Protein AF-A0ABD0QXT0-F1 (afdb_monomer)

Solvent-accessible surface area (backbone atoms only — not comparable to full-atom values): 5619 Å² total; per-residue (Å²): 111,73,70,57,59,52,50,54,52,52,48,53,52,48,48,60,50,19,59,68,35,53,40,68,69,56,68,77,43,70,62,91,53,92,37,63,29,30,27,74,39,72,47,79,56,102,88,50,73,46,48,56,70,42,70,33,35,47,68,40,37,83,48,68,64,45,22,33,33,26,45,92,89,65,53,72,48,76,44,58,3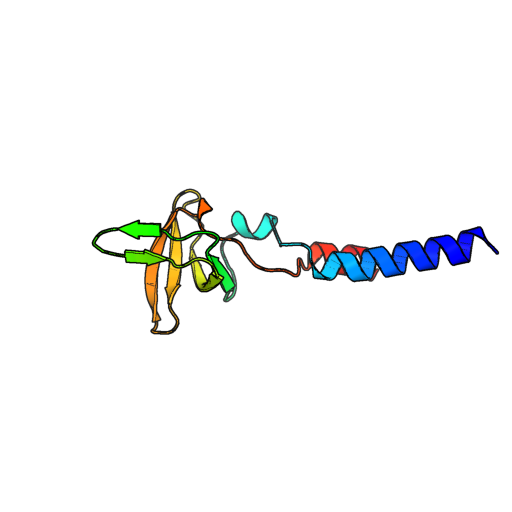5,85,42,49,44,51,63,53,55,15,70,70,49,40,55,69,59,74,107

Organism: Cirrhinus mrigala (NCBI:txid683832)

Sequence (99 aa):
ERPLQRNEQLLADLRKRSTSITPLKLRRTPPSKTTTVESLCDWKTPKASLNRGELFNLKSNTDIDNWEVQYNDGTIKKFPGVCFMIPPPDPDAINRVDL

pLDDT: mean 94.37, std 5.58, range [59.03, 98.0]

Radius of gyration: 17.58 Å; Cα contacts (8 Å, |Δi|>4): 164; chains: 1; bounding box: 47×24×46 Å

Secondary structure (DSSP, 8-state):
-HHHHHHHHHHHHHHHHHTT---GGGGGS--SS-EEEEE-S-EE-SS-EE-TT-EEEEEE-SSSSEEEEE-TTS-EEEEEGGGEEPPSP-HHHHHHHH-

InterPro domains:
  IPR041615 Desmoplakin, SH3 domain [PF17902] (23-87)
  IPR043197 Plakin [PTHR23169] (6-97)

Mean predicted aligned error: 3.94 Å

Nearest PDB structures (foldseek):
  3r6n-assembly2_B  TM=9.004E-01  e=6.131E-08  Homo sapiens
  3pe0-assembly2_B  TM=8.881E-01  e=1.003E-07  Homo sapiens
  3pe0-assembly1_A  TM=8.922E-01  e=5.277E-07  Homo sapiens
  1b07-assembly1_A  TM=8.185E-01  e=2.895E-03  Mus musculus
  4bdy-assembly1_A  TM=5.998E-01  e=3.018E+00  Human spumaretrovirus

Structure (mmCIF, N/CA/C/O backbone):
data_AF-A0ABD0QXT0-F1
#
_entry.id   AF-A0ABD0QXT0-F1
#
loop_
_atom_site.group_PDB
_atom_site.id
_atom_site.type_symbol
_atom_site.label_atom_id
_atom_site.label_alt_id
_atom_site.label_comp_id
_atom_site.label_asym_id
_atom_site.label_entity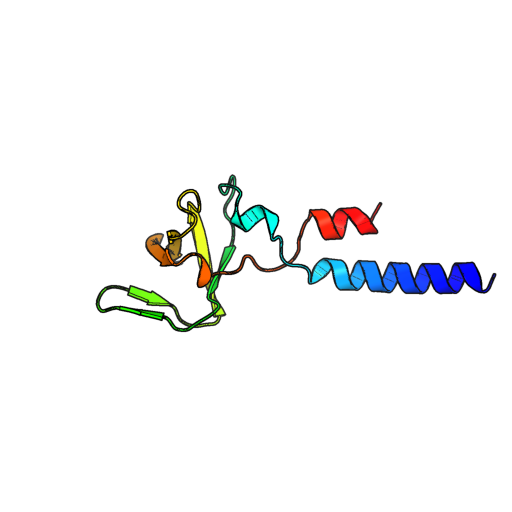_id
_atom_site.label_seq_id
_atom_site.pdbx_PDB_ins_code
_atom_site.Cartn_x
_atom_site.Cartn_y
_atom_site.Cartn_z
_atom_site.occupancy
_atom_site.B_iso_or_equiv
_atom_site.auth_seq_id
_atom_site.auth_comp_id
_atom_site.auth_asym_id
_atom_site.auth_atom_id
_atom_site.pdbx_PDB_model_num
ATOM 1 N N . GLU A 1 1 ? 28.145 -4.981 -30.718 1.00 63.25 1 GLU A N 1
ATOM 2 C CA . GLU A 1 1 ? 26.719 -4.630 -30.927 1.00 63.25 1 GLU A CA 1
ATOM 3 C C . GLU A 1 1 ? 25.737 -5.547 -30.191 1.00 63.25 1 GLU A C 1
ATOM 5 O O . GLU A 1 1 ? 24.962 -5.034 -29.398 1.00 63.25 1 GLU A O 1
ATOM 10 N N . ARG A 1 2 ? 25.808 -6.884 -30.329 1.00 82.12 2 ARG A N 1
ATOM 11 C CA . ARG A 1 2 ? 24.920 -7.839 -29.612 1.00 82.12 2 ARG A CA 1
ATOM 12 C C . ARG A 1 2 ? 24.736 -7.606 -28.090 1.00 82.12 2 ARG A C 1
ATOM 14 O O . ARG A 1 2 ? 23.608 -7.739 -27.620 1.00 82.12 2 ARG A O 1
ATOM 21 N N . PRO A 1 3 ? 25.774 -7.244 -27.306 1.00 91.06 3 PRO A N 1
ATOM 22 C CA . PRO A 1 3 ? 25.602 -6.979 -25.873 1.00 91.06 3 PRO A CA 1
ATOM 23 C C . PRO A 1 3 ? 24.749 -5.741 -25.558 1.00 91.06 3 PRO A C 1
ATOM 25 O O . PRO A 1 3 ? 23.997 -5.764 -24.591 1.00 91.06 3 PRO A O 1
ATOM 28 N N . LEU A 1 4 ? 24.829 -4.688 -26.381 1.00 93.88 4 LEU A N 1
ATOM 29 C CA . LEU A 1 4 ? 24.057 -3.457 -26.179 1.00 93.88 4 LEU A CA 1
ATOM 30 C C . LEU A 1 4 ? 22.565 -3.718 -26.388 1.00 93.88 4 LEU A C 1
ATOM 32 O O . LEU A 1 4 ? 21.771 -3.437 -25.502 1.00 93.88 4 LEU A O 1
ATOM 36 N N . GLN A 1 5 ? 22.200 -4.361 -27.502 1.00 94.81 5 GLN A N 1
ATOM 37 C CA . GLN A 1 5 ? 20.805 -4.704 -27.796 1.00 94.81 5 GLN A CA 1
ATOM 38 C C . GLN A 1 5 ? 20.180 -5.589 -26.706 1.00 94.81 5 GLN A C 1
ATOM 40 O O . GLN A 1 5 ? 19.031 -5.390 -26.319 1.00 94.81 5 GLN A O 1
ATOM 45 N N . ARG A 1 6 ? 20.948 -6.547 -26.167 1.00 95.69 6 ARG A N 1
ATOM 46 C CA . ARG A 1 6 ? 20.504 -7.368 -25.034 1.00 95.69 6 ARG A CA 1
ATOM 47 C C . ARG A 1 6 ? 20.249 -6.523 -23.784 1.00 95.69 6 ARG A C 1
ATOM 49 O O . ARG A 1 6 ? 19.258 -6.755 -23.100 1.00 95.69 6 ARG A O 1
ATOM 56 N N . ASN A 1 7 ? 21.135 -5.584 -23.468 1.00 95.69 7 ASN A N 1
ATOM 57 C CA . ASN A 1 7 ? 20.983 -4.738 -22.286 1.00 95.69 7 ASN A CA 1
ATOM 58 C C . ASN A 1 7 ? 19.799 -3.771 -22.421 1.00 95.69 7 ASN A C 1
ATOM 60 O O . ASN A 1 7 ? 19.072 -3.598 -21.449 1.00 95.69 7 ASN A O 1
ATOM 64 N N . GLU A 1 8 ? 19.547 -3.229 -23.615 1.00 95.69 8 GLU A N 1
ATOM 65 C CA . GLU A 1 8 ? 18.345 -2.430 -23.900 1.00 95.69 8 GLU A CA 1
ATOM 66 C C . GLU A 1 8 ? 17.059 -3.233 -23.665 1.00 95.69 8 GLU A C 1
ATOM 68 O O . GLU A 1 8 ? 16.136 -2.760 -23.004 1.00 95.69 8 GLU A O 1
ATOM 73 N N . GLN A 1 9 ? 17.019 -4.489 -24.128 1.00 96.31 9 GLN A N 1
ATOM 74 C CA . GLN A 1 9 ? 15.891 -5.392 -23.879 1.00 96.31 9 GLN A CA 1
ATOM 75 C C . GLN A 1 9 ? 15.683 -5.629 -22.373 1.00 96.31 9 GLN A C 1
ATOM 77 O O . GLN A 1 9 ? 14.565 -5.519 -21.874 1.00 96.31 9 GLN A O 1
ATOM 82 N N . LEU A 1 10 ? 16.762 -5.917 -21.636 1.00 96.31 10 LEU A N 1
ATOM 83 C CA . LEU A 1 10 ? 16.699 -6.132 -20.188 1.00 96.31 10 LEU A CA 1
ATOM 84 C C . LEU A 1 10 ? 16.233 -4.875 -19.444 1.00 96.31 10 LEU A C 1
ATOM 86 O O . LEU A 1 10 ? 15.455 -4.979 -18.497 1.00 96.31 10 LEU A O 1
ATOM 90 N N . LEU A 1 11 ? 16.674 -3.690 -19.871 1.00 96.06 11 LEU A N 1
ATOM 91 C CA . LEU A 1 11 ? 16.239 -2.426 -19.284 1.00 96.06 11 LEU A CA 1
ATOM 92 C C . LEU A 1 11 ? 14.756 -2.159 -19.566 1.00 96.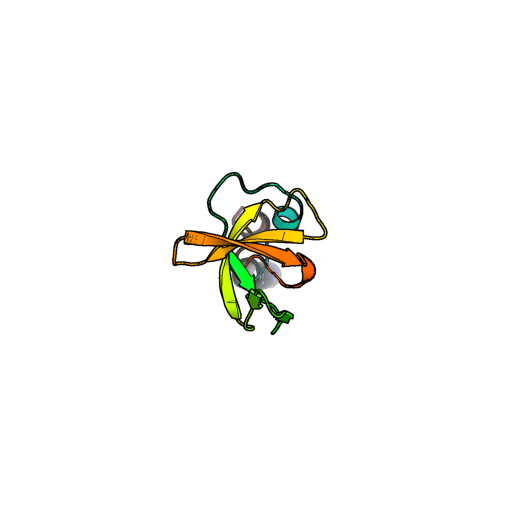06 11 LEU A C 1
ATOM 94 O O . LEU A 1 11 ? 14.028 -1.768 -18.655 1.00 96.06 11 LEU A O 1
ATOM 98 N N . ALA A 1 12 ? 14.283 -2.425 -20.785 1.00 96.12 12 ALA A N 1
ATOM 99 C CA . ALA A 1 12 ? 12.864 -2.328 -21.124 1.00 96.12 12 ALA A CA 1
ATOM 100 C C . ALA A 1 12 ? 12.003 -3.273 -20.263 1.00 96.12 12 ALA A C 1
ATOM 102 O O . ALA A 1 12 ? 10.954 -2.869 -19.754 1.00 96.12 12 ALA A O 1
ATOM 103 N N . ASP A 1 13 ? 12.471 -4.500 -20.023 1.00 96.75 13 ASP A N 1
ATOM 104 C CA . ASP A 1 13 ? 11.795 -5.457 -19.143 1.00 96.75 13 ASP A CA 1
ATOM 105 C C . ASP A 1 13 ? 11.775 -4.988 -17.678 1.00 96.75 13 ASP A C 1
ATOM 107 O O . ASP A 1 13 ? 10.758 -5.134 -16.989 1.00 96.75 13 ASP A O 1
ATOM 111 N N . LEU A 1 14 ? 12.871 -4.392 -17.194 1.00 97.19 14 LEU A N 1
ATOM 112 C CA . LEU A 1 14 ? 12.947 -3.804 -15.852 1.00 97.19 14 LEU A CA 1
ATOM 113 C C . LEU A 1 14 ? 11.997 -2.607 -15.698 1.00 97.19 14 LEU A C 1
ATOM 115 O O . LEU A 1 14 ? 11.278 -2.545 -14.699 1.00 97.19 14 LEU A O 1
ATOM 119 N N . ARG A 1 15 ? 11.922 -1.719 -16.699 1.00 96.56 15 ARG A N 1
ATOM 120 C CA . ARG A 1 15 ? 10.950 -0.608 -16.755 1.00 96.56 15 ARG A CA 1
ATOM 121 C C . ARG A 1 15 ? 9.512 -1.101 -16.730 1.00 96.56 15 ARG A C 1
ATOM 123 O O . ARG A 1 15 ? 8.686 -0.571 -15.998 1.00 96.56 15 ARG A O 1
ATOM 130 N N . LYS A 1 16 ? 9.199 -2.169 -17.465 1.00 96.44 1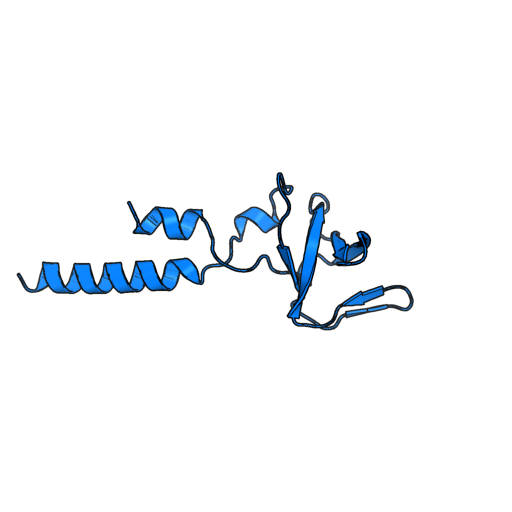6 LYS A N 1
ATOM 131 C CA . LYS A 1 16 ? 7.862 -2.773 -17.409 1.00 96.44 16 LYS A CA 1
ATOM 132 C C . LYS A 1 16 ? 7.554 -3.313 -16.010 1.00 96.44 16 LYS A C 1
ATOM 134 O O . LYS A 1 16 ? 6.473 -3.071 -15.478 1.00 96.44 16 LYS A O 1
ATOM 139 N N . ARG A 1 17 ? 8.497 -4.039 -15.402 1.00 96.81 17 ARG A N 1
ATOM 140 C CA . ARG A 1 17 ? 8.314 -4.663 -14.082 1.00 96.81 17 ARG A CA 1
ATOM 141 C C . ARG A 1 17 ? 8.184 -3.648 -12.948 1.00 96.81 17 ARG A C 1
ATOM 143 O O . ARG A 1 17 ? 7.385 -3.897 -12.046 1.00 96.81 17 ARG A O 1
ATOM 150 N N . SER A 1 18 ? 8.905 -2.525 -12.990 1.00 97.06 18 SER A N 1
ATOM 151 C CA . SER A 1 18 ? 8.873 -1.508 -11.925 1.00 97.06 18 SER A CA 1
ATOM 152 C C . SER A 1 18 ? 7.462 -0.971 -11.660 1.00 97.06 18 SER A C 1
ATOM 154 O O . SER A 1 18 ? 7.098 -0.761 -10.505 1.00 97.06 18 SER A O 1
ATOM 156 N N . THR A 1 19 ? 6.622 -0.873 -12.697 1.00 96.44 19 THR A N 1
ATOM 157 C CA . THR A 1 19 ? 5.219 -0.420 -12.589 1.00 96.44 19 THR A CA 1
ATOM 158 C C . THR A 1 19 ? 4.313 -1.345 -11.766 1.00 96.44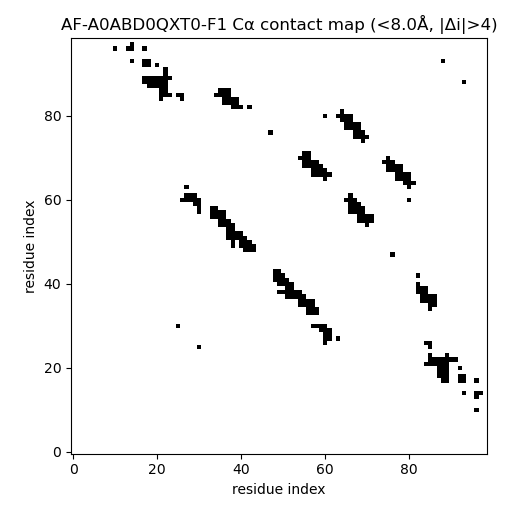 19 THR A C 1
ATOM 160 O O . THR A 1 19 ? 3.250 -0.927 -11.316 1.00 96.44 19 THR A O 1
ATOM 163 N N . SER A 1 20 ? 4.729 -2.595 -11.540 1.00 96.75 20 SER A N 1
ATOM 164 C CA . SER A 1 20 ? 3.965 -3.610 -10.798 1.00 96.75 20 SER A CA 1
ATOM 165 C C . SER A 1 20 ? 4.467 -3.848 -9.369 1.00 96.75 20 SER A C 1
ATOM 167 O O . SER A 1 20 ? 3.910 -4.673 -8.647 1.00 96.75 20 SER A O 1
ATOM 169 N N . ILE A 1 21 ? 5.522 -3.145 -8.945 1.00 97.25 21 ILE A N 1
ATOM 170 C CA . ILE A 1 21 ? 6.107 -3.308 -7.610 1.00 97.25 21 ILE A CA 1
ATOM 171 C C . ILE A 1 21 ? 5.290 -2.521 -6.585 1.00 97.25 21 ILE A C 1
ATOM 173 O O . ILE A 1 21 ? 4.987 -1.351 -6.788 1.00 97.25 21 ILE A O 1
ATOM 177 N N . THR A 1 22 ? 4.946 -3.158 -5.466 1.00 97.12 22 THR A N 1
ATOM 178 C CA . THR A 1 22 ? 4.241 -2.519 -4.344 1.00 97.12 22 THR A CA 1
ATOM 179 C C . THR A 1 22 ? 5.209 -1.737 -3.443 1.00 97.12 22 THR A C 1
ATOM 181 O O . THR A 1 22 ? 6.252 -2.292 -3.081 1.00 97.12 22 THR A O 1
ATOM 184 N N . PRO A 1 23 ? 4.859 -0.527 -2.970 1.00 96.31 23 PRO A N 1
ATOM 185 C CA . PRO A 1 23 ? 5.731 0.294 -2.124 1.00 96.31 23 PRO A CA 1
ATOM 186 C C . PRO A 1 23 ? 5.789 -0.193 -0.665 1.00 96.31 23 PRO A C 1
ATOM 188 O O . PRO A 1 23 ? 5.126 0.337 0.229 1.00 96.31 23 PRO A O 1
ATOM 191 N N . LEU A 1 24 ? 6.617 -1.204 -0.385 1.00 95.56 24 LEU A N 1
ATOM 192 C CA . LEU A 1 24 ? 6.692 -1.839 0.942 1.00 95.56 24 LEU A CA 1
ATOM 193 C C . LEU A 1 24 ? 7.127 -0.886 2.063 1.00 95.56 24 LEU A C 1
ATOM 195 O O . LEU A 1 24 ? 6.666 -1.034 3.197 1.00 95.56 24 LEU A O 1
ATOM 199 N N . LYS A 1 25 ? 7.983 0.100 1.762 1.00 94.38 25 LYS A N 1
ATOM 200 C CA . LYS A 1 25 ? 8.436 1.098 2.747 1.00 94.38 25 LYS A CA 1
ATOM 201 C C . LYS A 1 25 ? 7.262 1.878 3.340 1.00 94.38 25 LYS A C 1
ATOM 203 O O . LYS A 1 25 ? 7.227 2.088 4.550 1.00 94.38 25 LYS A O 1
ATOM 208 N N . LEU A 1 26 ? 6.257 2.200 2.520 1.00 95.06 26 LEU A N 1
ATOM 209 C CA . LEU A 1 26 ? 5.088 2.972 2.944 1.00 95.06 26 LEU A CA 1
ATOM 210 C C . LEU A 1 26 ? 4.233 2.245 3.990 1.00 95.06 26 LEU A C 1
ATOM 212 O O . LEU A 1 26 ? 3.517 2.897 4.741 1.00 95.06 26 LEU A O 1
ATOM 216 N N . ARG A 1 27 ? 4.355 0.917 4.135 1.00 95.25 27 ARG A N 1
ATOM 217 C CA . ARG A 1 27 ? 3.688 0.183 5.227 1.00 95.25 27 ARG A CA 1
ATOM 218 C C . ARG A 1 27 ? 4.144 0.632 6.615 1.00 95.25 27 ARG A C 1
ATOM 220 O O . ARG A 1 27 ? 3.395 0.459 7.569 1.00 95.25 27 ARG A O 1
ATOM 227 N N . ARG A 1 28 ? 5.371 1.148 6.732 1.00 93.69 28 ARG A N 1
ATOM 228 C CA . ARG A 1 28 ? 5.997 1.579 7.994 1.00 93.69 28 ARG A CA 1
ATOM 229 C C . ARG A 1 28 ? 6.202 3.092 8.064 1.00 93.69 28 ARG A C 1
ATOM 231 O O . ARG A 1 28 ? 6.868 3.576 8.973 1.00 93.69 28 ARG A O 1
ATOM 238 N N . THR A 1 29 ? 5.678 3.836 7.094 1.00 93.75 29 THR A N 1
ATOM 239 C CA . THR A 1 29 ? 5.793 5.292 7.035 1.00 93.75 29 THR A CA 1
ATOM 240 C C . THR A 1 29 ? 4.404 5.899 7.204 1.00 93.75 29 THR A C 1
ATOM 242 O O . THR A 1 29 ? 3.523 5.559 6.411 1.00 93.75 29 THR A O 1
ATOM 245 N N . PRO A 1 30 ? 4.195 6.787 8.193 1.00 93.19 30 PRO A N 1
ATOM 246 C CA . PRO A 1 30 ? 2.956 7.542 8.326 1.00 93.19 30 PRO A CA 1
ATOM 247 C C . PRO A 1 30 ? 2.562 8.234 7.013 1.00 93.19 30 PRO A C 1
ATOM 249 O O . PRO A 1 30 ? 3.417 8.879 6.395 1.00 93.19 30 PRO A O 1
ATOM 252 N N . PRO A 1 31 ? 1.299 8.112 6.557 1.00 92.88 31 PRO A N 1
ATOM 253 C CA . PRO A 1 31 ? 0.868 8.725 5.310 1.00 92.88 31 PRO A CA 1
ATOM 254 C C . PRO A 1 31 ? 0.910 10.254 5.433 1.00 92.88 31 PRO A C 1
ATOM 256 O O . PRO A 1 31 ? 0.178 10.849 6.216 1.00 92.88 31 PRO A O 1
ATOM 259 N N . SER A 1 32 ? 1.755 10.905 4.632 1.00 90.44 32 SER A N 1
ATOM 260 C CA . SER A 1 32 ? 1.798 12.374 4.518 1.00 90.44 32 SER A CA 1
ATOM 261 C C . SER A 1 32 ? 0.739 12.932 3.560 1.00 90.44 32 SER A C 1
ATOM 263 O O . SER A 1 32 ? 0.438 14.122 3.574 1.00 90.44 32 SER A O 1
ATOM 265 N N . LYS A 1 33 ? 0.176 1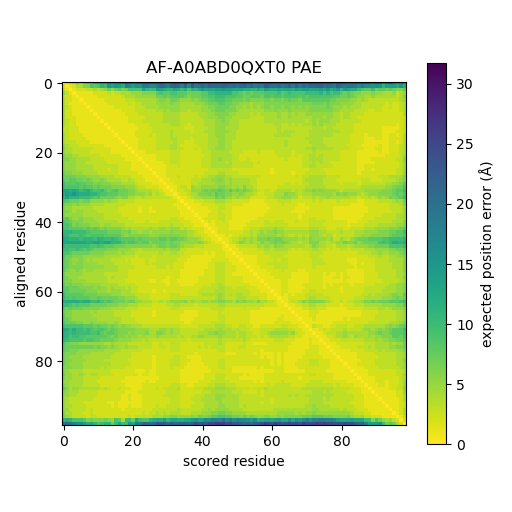2.062 2.719 1.00 89.88 33 LYS A N 1
ATOM 266 C CA . LYS A 1 33 ? -0.882 12.333 1.744 1.00 89.88 33 LYS A CA 1
ATOM 267 C C . LYS A 1 33 ? -1.862 11.165 1.722 1.00 89.88 33 LYS A C 1
ATOM 269 O O . LYS A 1 33 ? -1.539 10.074 2.201 1.00 89.88 33 LYS A O 1
ATOM 274 N N . THR A 1 34 ? -3.032 11.373 1.120 1.00 89.94 34 THR A N 1
ATOM 275 C CA . THR A 1 34 ? -4.016 10.305 0.913 1.00 89.94 34 THR A CA 1
ATOM 276 C C . THR A 1 34 ? -3.356 9.121 0.210 1.00 89.94 34 THR A C 1
ATOM 278 O O . THR A 1 34 ? -2.861 9.252 -0.908 1.00 89.94 34 THR A O 1
ATOM 281 N N . THR A 1 35 ? -3.320 7.981 0.896 1.00 95.56 35 THR A N 1
ATOM 282 C CA . THR A 1 35 ? -2.727 6.740 0.394 1.00 95.56 35 THR A CA 1
ATOM 283 C C . THR A 1 35 ? -3.828 5.703 0.276 1.00 95.56 35 THR A C 1
ATOM 285 O O . THR A 1 35 ? -4.467 5.377 1.272 1.00 95.56 35 THR A O 1
ATOM 288 N N . THR A 1 36 ? -4.063 5.190 -0.926 1.00 96.94 36 THR A N 1
ATOM 289 C CA . THR A 1 36 ? -5.020 4.100 -1.127 1.00 96.94 36 THR A CA 1
ATOM 290 C C . THR A 1 36 ? -4.427 2.788 -0.622 1.00 96.94 36 THR A C 1
ATOM 292 O O . THR A 1 36 ? -3.239 2.526 -0.806 1.00 96.94 36 THR A O 1
ATOM 295 N N . VAL A 1 37 ? -5.253 1.964 0.013 1.00 97.81 37 VAL A N 1
ATOM 296 C CA . VAL A 1 37 ? -4.924 0.593 0.412 1.00 97.81 37 VAL A CA 1
ATOM 297 C C . VAL A 1 37 ? -6.012 -0.361 -0.057 1.00 97.81 37 VAL A C 1
ATOM 299 O O . VAL A 1 37 ? -7.178 0.016 -0.136 1.00 97.81 37 VAL A O 1
ATOM 302 N N . GLU A 1 38 ? -5.626 -1.594 -0.348 1.00 98.00 38 GLU A N 1
ATOM 303 C CA . GLU A 1 38 ? -6.511 -2.670 -0.790 1.00 98.00 38 GLU A CA 1
ATOM 304 C C . GLU A 1 38 ? -6.553 -3.775 0.262 1.00 98.00 38 GLU A C 1
ATOM 306 O O . GLU A 1 38 ? -5.514 -4.154 0.814 1.00 98.00 38 GLU A O 1
ATOM 311 N N . SER A 1 39 ? -7.745 -4.303 0.535 1.00 97.94 39 SER A N 1
ATOM 312 C CA . SER A 1 39 ? -7.902 -5.462 1.407 1.00 97.94 39 SER A CA 1
ATOM 313 C C . SER A 1 39 ? -7.437 -6.756 0.730 1.00 97.94 39 SER A C 1
ATOM 315 O O . SER A 1 39 ? -7.912 -7.148 -0.335 1.00 97.94 39 SER A O 1
ATOM 317 N N . LEU A 1 40 ? -6.555 -7.484 1.405 1.00 97.81 40 LEU A N 1
ATOM 318 C CA . LEU A 1 40 ? -6.007 -8.775 1.004 1.00 97.81 40 LEU A CA 1
ATOM 319 C C . LEU A 1 40 ? -6.882 -9.962 1.406 1.00 97.81 40 LEU A C 1
ATOM 321 O O . LEU A 1 40 ? -6.546 -11.093 1.051 1.00 97.81 40 LEU A O 1
ATOM 325 N N . CYS A 1 41 ? -7.946 -9.767 2.183 1.00 97.44 41 CYS A N 1
ATOM 326 C CA . CYS A 1 41 ? -8.785 -10.865 2.653 1.00 97.44 41 CYS A CA 1
ATOM 327 C C . CYS A 1 41 ? -10.200 -10.423 3.023 1.00 97.44 41 CYS A C 1
ATOM 329 O O . CYS A 1 41 ? -10.480 -9.243 3.223 1.00 97.44 41 CYS A O 1
ATOM 331 N N . ASP A 1 42 ? -11.081 -11.412 3.149 1.00 96.88 42 ASP A N 1
ATOM 332 C CA . ASP A 1 42 ? -12.348 -11.221 3.833 1.00 96.88 42 ASP A CA 1
ATOM 333 C C . ASP A 1 42 ? -12.096 -11.314 5.338 1.00 96.88 42 ASP A C 1
ATOM 335 O O . ASP A 1 42 ? -11.500 -12.275 5.833 1.00 96.88 42 ASP A O 1
ATOM 339 N N . TRP A 1 43 ? -12.540 -10.306 6.076 1.00 94.00 43 TRP A N 1
ATOM 340 C CA . TRP A 1 43 ? -12.414 -10.258 7.527 1.00 94.00 43 TRP A CA 1
ATOM 341 C C . TRP A 1 43 ? -13.698 -9.697 8.106 1.00 94.00 43 TRP A C 1
ATOM 343 O O . TRP A 1 43 ? -14.199 -8.683 7.632 1.00 94.00 43 TRP A O 1
ATOM 353 N N . LYS A 1 44 ? -14.264 -10.335 9.129 1.00 93.69 44 LYS A N 1
ATOM 354 C CA . LYS A 1 44 ? -15.550 -9.913 9.683 1.00 93.69 44 LYS A CA 1
ATOM 355 C C . LYS A 1 44 ? -15.585 -10.060 11.191 1.00 93.69 44 LYS A C 1
ATOM 357 O O . LYS A 1 44 ? -15.199 -11.078 11.753 1.00 93.69 44 LYS A O 1
ATOM 362 N N . THR A 1 45 ? -16.134 -9.039 11.827 1.00 89.94 45 THR A N 1
ATOM 363 C CA . THR A 1 45 ? -16.522 -9.007 13.235 1.00 89.94 45 THR A CA 1
ATOM 364 C C . THR A 1 45 ? -17.969 -8.525 13.333 1.00 89.94 45 THR A C 1
ATOM 366 O O . THR A 1 45 ? -18.514 -8.015 12.351 1.00 89.94 45 THR A O 1
ATOM 369 N N . PRO A 1 46 ? -18.606 -8.601 14.513 1.00 91.88 46 PRO A N 1
ATOM 370 C CA . PRO A 1 46 ? -19.938 -8.029 14.702 1.00 91.88 46 PRO A CA 1
ATOM 371 C C . PRO A 1 46 ? -20.036 -6.519 14.413 1.00 91.88 46 PRO A C 1
ATOM 373 O O . PRO A 1 46 ? -21.129 -6.023 14.173 1.00 91.88 46 PRO A O 1
ATOM 376 N N . LYS A 1 47 ? -18.916 -5.777 14.444 1.00 87.00 47 LYS A N 1
ATOM 377 C CA . LYS A 1 47 ? -18.886 -4.306 14.311 1.00 87.00 47 LYS A CA 1
ATOM 378 C C . LYS A 1 47 ? -18.321 -3.808 12.972 1.00 87.00 47 LYS A C 1
ATOM 380 O O . LYS A 1 47 ? -18.533 -2.651 12.593 1.00 87.00 47 LYS A O 1
ATOM 385 N N . ALA A 1 48 ? -17.561 -4.637 12.261 1.00 90.12 48 ALA A N 1
ATOM 386 C CA . ALA A 1 48 ? -16.848 -4.223 11.058 1.00 90.12 48 ALA A CA 1
ATOM 387 C C . ALA A 1 48 ? -16.540 -5.405 10.136 1.00 90.12 48 ALA A C 1
ATOM 389 O O . ALA A 1 48 ? -16.361 -6.530 10.603 1.00 90.12 48 ALA A O 1
ATOM 390 N N . SER A 1 49 ? -16.434 -5.130 8.839 1.00 94.12 49 SER A N 1
ATOM 391 C CA . SER A 1 49 ? -16.064 -6.113 7.827 1.00 94.12 49 SER A CA 1
ATOM 392 C C . SER A 1 49 ? -15.185 -5.498 6.746 1.00 94.12 49 SER A C 1
ATOM 394 O O . SER A 1 49 ? -15.340 -4.321 6.424 1.00 94.12 49 SER A O 1
ATOM 396 N N . LEU A 1 50 ? -14.315 -6.327 6.183 1.00 95.94 50 LEU A N 1
ATOM 397 C CA . LEU A 1 50 ? -13.534 -6.096 4.978 1.00 95.94 50 LEU A CA 1
ATOM 398 C C . LEU A 1 50 ? -13.890 -7.186 3.975 1.00 95.94 50 LEU A C 1
ATOM 400 O O . LEU A 1 50 ? -14.012 -8.350 4.370 1.00 95.94 50 LEU A O 1
ATOM 404 N N . ASN A 1 51 ? -13.999 -6.816 2.705 1.00 96.69 51 ASN A N 1
ATOM 405 C CA . ASN A 1 51 ? -14.044 -7.773 1.606 1.00 96.69 51 ASN A CA 1
ATOM 406 C C . ASN A 1 51 ? -12.723 -7.721 0.838 1.00 96.69 51 ASN A C 1
ATOM 408 O O . ASN A 1 51 ? -12.141 -6.648 0.664 1.00 96.69 51 ASN A O 1
ATOM 412 N N . ARG A 1 52 ? -12.236 -8.867 0.366 1.00 97.75 52 ARG A N 1
ATOM 413 C CA . ARG A 1 52 ? -11.035 -8.943 -0.474 1.00 97.75 52 ARG A CA 1
ATOM 414 C C . ARG A 1 52 ? -11.203 -8.060 -1.716 1.00 97.75 52 ARG A C 1
ATOM 416 O O . ARG A 1 52 ? -12.218 -8.137 -2.402 1.00 97.75 52 ARG A O 1
ATOM 423 N N . GLY A 1 53 ? -10.181 -7.265 -2.021 1.00 97.12 53 GLY A N 1
ATOM 424 C CA . GLY A 1 53 ? -10.155 -6.343 -3.159 1.00 97.12 53 GLY A CA 1
ATOM 425 C C . GLY A 1 53 ? -10.831 -4.994 -2.903 1.00 97.12 53 GLY A C 1
ATOM 426 O O . GLY A 1 53 ? -10.813 -4.124 -3.769 1.00 97.12 53 GLY A O 1
ATOM 427 N N . GLU A 1 54 ? -11.429 -4.786 -1.727 1.00 96.50 54 GLU A N 1
ATOM 428 C CA . GLU A 1 54 ? -12.032 -3.502 -1.373 1.00 96.50 54 GLU A CA 1
ATOM 429 C C . GLU A 1 54 ? -10.950 -2.436 -1.134 1.00 96.50 54 GLU A C 1
ATOM 431 O O . GLU A 1 54 ? -9.920 -2.707 -0.507 1.00 96.50 54 GLU A O 1
ATOM 436 N N . LEU A 1 55 ? -11.190 -1.224 -1.644 1.00 96.94 55 LEU A N 1
ATOM 437 C CA . LEU A 1 55 ? -10.260 -0.100 -1.570 1.00 96.94 55 LEU A CA 1
ATOM 438 C C . LEU A 1 55 ? -10.658 0.887 -0.472 1.00 96.94 55 LEU A C 1
ATOM 440 O O . LEU A 1 55 ? -11.825 1.253 -0.336 1.00 96.94 55 LEU A O 1
ATOM 444 N N . PHE A 1 56 ? -9.657 1.379 0.252 1.00 97.38 56 PHE A N 1
ATOM 445 C CA . PHE A 1 56 ? -9.809 2.342 1.339 1.00 97.38 56 PHE A CA 1
ATOM 446 C C . PHE A 1 56 ? -8.736 3.422 1.275 1.00 97.38 56 PHE A C 1
ATOM 448 O O . PHE A 1 56 ? -7.699 3.259 0.634 1.00 97.38 56 PHE A O 1
ATOM 455 N N . ASN A 1 57 ? -8.946 4.509 2.015 1.00 97.19 57 ASN A N 1
ATOM 456 C CA . ASN A 1 57 ? -7.923 5.524 2.243 1.00 97.19 57 ASN A CA 1
ATOM 457 C C . ASN A 1 57 ? -7.243 5.294 3.597 1.00 97.19 57 ASN A C 1
ATOM 459 O O . ASN A 1 57 ? -7.894 5.363 4.638 1.00 97.19 57 ASN A O 1
ATOM 463 N N . LEU A 1 58 ? -5.934 5.063 3.607 1.00 97.38 58 LEU A N 1
ATOM 464 C CA . LEU A 1 58 ? -5.141 4.939 4.827 1.00 97.38 58 LEU A CA 1
ATOM 465 C C . LEU A 1 58 ? -5.073 6.287 5.554 1.00 97.38 58 LEU A C 1
ATOM 467 O O . LEU A 1 58 ? -4.625 7.286 4.985 1.00 97.38 58 LEU A O 1
ATOM 471 N N . LYS A 1 59 ? -5.506 6.304 6.817 1.00 96.38 59 LYS A N 1
ATOM 472 C CA . LYS A 1 59 ? -5.437 7.472 7.707 1.00 96.38 59 LYS A CA 1
ATOM 473 C C . LYS A 1 59 ? -4.264 7.399 8.666 1.00 96.38 59 LYS A C 1
ATOM 475 O O . LYS A 1 59 ? -3.589 8.404 8.856 1.00 96.38 59 LYS A O 1
ATOM 480 N N . SER A 1 60 ? -4.003 6.225 9.232 1.00 96.06 60 SER A N 1
ATOM 481 C CA . SER A 1 60 ? -2.886 6.022 10.153 1.00 96.06 60 SER A CA 1
ATOM 482 C C . SER A 1 60 ? -2.401 4.577 10.124 1.00 96.06 60 SER A C 1
ATOM 484 O O . SER A 1 60 ? -3.198 3.642 10.129 1.00 96.06 60 SER A O 1
ATOM 486 N N . ASN A 1 61 ? -1.083 4.401 10.116 1.00 96.19 61 ASN A N 1
ATOM 487 C CA . ASN A 1 61 ? -0.373 3.129 10.291 1.00 96.19 61 ASN A CA 1
ATOM 488 C C . ASN A 1 61 ? 0.708 3.234 11.386 1.00 96.19 61 ASN A C 1
ATOM 490 O O . ASN A 1 61 ? 1.652 2.446 11.401 1.00 96.19 61 ASN A O 1
ATOM 494 N N . THR A 1 62 ? 0.597 4.222 12.283 1.00 94.81 62 THR A N 1
ATOM 495 C CA . THR A 1 62 ? 1.536 4.409 13.404 1.00 94.81 62 THR A CA 1
ATOM 496 C C . THR A 1 62 ? 1.488 3.229 14.376 1.00 94.81 62 THR A C 1
ATOM 498 O O . THR A 1 62 ? 2.517 2.818 14.906 1.00 94.81 62 THR A O 1
ATOM 501 N N . ASP A 1 63 ? 0.299 2.656 14.580 1.00 95.31 63 ASP A N 1
ATOM 502 C CA . ASP A 1 63 ? 0.133 1.333 15.180 1.00 95.31 63 ASP A CA 1
ATOM 503 C C . ASP A 1 63 ? 0.336 0.281 14.080 1.00 95.31 63 ASP A C 1
ATOM 505 O O . ASP A 1 63 ? -0.478 0.149 13.164 1.00 95.31 63 ASP A O 1
ATOM 509 N N . ILE A 1 64 ? 1.461 -0.435 14.147 1.00 88.44 64 ILE A N 1
ATOM 510 C CA . ILE A 1 64 ? 1.869 -1.367 13.091 1.00 88.44 64 ILE A CA 1
ATOM 511 C C . ILE A 1 64 ? 0.936 -2.579 12.984 1.00 88.44 64 ILE A C 1
ATOM 513 O O . ILE A 1 64 ? 0.776 -3.128 11.890 1.00 88.44 64 ILE A O 1
ATOM 517 N N . ASP A 1 65 ? 0.307 -2.965 14.095 1.00 94.75 65 ASP A N 1
ATOM 518 C CA . ASP A 1 65 ? -0.582 -4.119 14.163 1.00 94.75 65 ASP A CA 1
ATOM 519 C C . ASP A 1 65 ? -1.974 -3.758 13.660 1.00 94.75 65 ASP A C 1
ATOM 521 O O . ASP A 1 65 ? -2.639 -4.593 13.045 1.00 94.75 65 ASP A O 1
ATOM 525 N N . ASN A 1 66 ? -2.414 -2.515 13.881 1.00 96.31 66 ASN A N 1
ATOM 526 C CA . ASN A 1 66 ? -3.766 -2.074 13.564 1.00 96.31 66 ASN A CA 1
ATOM 527 C C . ASN A 1 66 ? -3.783 -0.716 12.855 1.00 96.31 66 ASN A C 1
ATOM 529 O O . ASN A 1 66 ? -3.517 0.323 13.455 1.00 96.31 66 ASN A O 1
ATOM 533 N N . TRP A 1 67 ? -4.193 -0.716 11.591 1.00 97.12 67 TRP A N 1
ATOM 534 C CA . TRP A 1 67 ? -4.274 0.479 10.759 1.00 97.12 67 TRP A CA 1
ATOM 535 C C . TRP A 1 67 ? -5.653 1.126 10.841 1.00 97.12 67 TRP A C 1
ATOM 537 O O . TRP A 1 67 ? -6.672 0.437 10.917 1.00 97.12 67 TRP A O 1
ATOM 547 N N . GLU A 1 68 ? -5.685 2.453 10.777 1.00 97.12 68 GLU A N 1
ATOM 548 C CA . GLU A 1 68 ? -6.904 3.236 10.597 1.00 97.12 68 GLU A CA 1
ATOM 549 C C . GLU A 1 68 ? -7.110 3.514 9.113 1.00 97.12 68 GLU A C 1
ATOM 551 O O . GLU A 1 68 ? -6.273 4.140 8.454 1.00 97.12 68 GLU A O 1
ATOM 556 N N . VAL A 1 69 ? -8.246 3.069 8.590 1.00 96.94 69 VAL A N 1
ATOM 557 C CA . VAL A 1 69 ? -8.627 3.238 7.188 1.00 96.94 69 VAL A CA 1
ATOM 558 C C . VAL A 1 69 ? -9.991 3.906 7.100 1.00 96.94 69 VAL A C 1
ATOM 560 O O . VAL A 1 69 ? -10.855 3.733 7.962 1.00 96.94 69 VAL A O 1
ATOM 563 N N . GLN A 1 70 ? -10.174 4.691 6.048 1.00 96.75 70 GLN A N 1
ATOM 564 C CA . GLN A 1 70 ? -11.394 5.417 5.751 1.00 96.75 70 GLN A CA 1
ATOM 565 C C . GLN A 1 70 ? -12.096 4.804 4.536 1.00 96.75 70 GLN A C 1
ATOM 567 O O . GLN A 1 70 ? -11.484 4.637 3.479 1.00 96.75 70 GLN A O 1
ATOM 572 N N . TYR A 1 71 ? -13.387 4.523 4.697 1.00 93.62 71 TYR A N 1
ATOM 573 C CA . TYR A 1 71 ? -14.317 4.132 3.639 1.00 93.62 71 TYR A CA 1
ATOM 574 C C . TYR A 1 71 ? -14.674 5.328 2.743 1.00 93.62 71 TYR A C 1
ATOM 576 O O . TYR A 1 71 ? -14.499 6.487 3.119 1.00 93.62 71 TYR A O 1
ATOM 584 N N . ASN A 1 72 ? -15.245 5.056 1.568 1.00 89.31 72 ASN A N 1
ATOM 585 C CA . ASN A 1 72 ? -15.689 6.099 0.632 1.00 89.31 72 ASN A CA 1
ATOM 586 C C . ASN A 1 72 ? -16.790 7.011 1.204 1.00 89.31 72 ASN A C 1
ATOM 588 O O . ASN A 1 72 ? -16.912 8.154 0.778 1.00 89.31 72 ASN A O 1
ATOM 592 N N . ASP A 1 73 ? -17.564 6.530 2.179 1.00 90.94 73 ASP A N 1
ATOM 593 C CA . ASP A 1 73 ? -18.588 7.307 2.893 1.00 90.94 73 ASP A CA 1
ATOM 594 C C . ASP A 1 73 ? -18.008 8.225 3.991 1.00 90.94 73 ASP A C 1
ATOM 596 O O . ASP A 1 73 ? -18.746 8.934 4.672 1.00 90.94 73 ASP A O 1
ATOM 600 N N . GLY A 1 74 ? -16.683 8.219 4.174 1.00 93.31 74 GLY A N 1
ATOM 601 C CA . GLY A 1 74 ? -15.976 9.003 5.181 1.00 93.31 74 GLY A CA 1
ATOM 602 C C . GLY A 1 74 ? -15.800 8.298 6.528 1.00 93.31 74 GLY A C 1
ATOM 603 O O . GLY A 1 74 ? -15.009 8.783 7.345 1.00 93.31 74 GLY A O 1
ATOM 604 N N . THR A 1 75 ? -16.445 7.149 6.750 1.00 94.50 75 THR A N 1
ATOM 605 C CA . THR A 1 75 ? -16.334 6.369 7.990 1.00 94.50 75 THR A CA 1
ATOM 606 C C . THR A 1 75 ? -14.900 5.900 8.196 1.00 94.50 75 THR A C 1
ATOM 608 O O . THR A 1 75 ? -14.298 5.316 7.298 1.00 94.50 75 THR A O 1
ATOM 611 N N . ILE A 1 76 ? -14.351 6.110 9.394 1.00 95.69 76 ILE A N 1
ATOM 612 C CA . ILE A 1 76 ? -13.018 5.627 9.771 1.00 95.69 76 ILE A CA 1
ATOM 613 C C . ILE A 1 76 ? -13.173 4.412 10.679 1.00 95.69 76 ILE A C 1
ATOM 615 O O . ILE A 1 76 ? -13.924 4.445 11.656 1.00 95.69 76 ILE A O 1
ATOM 619 N N . LYS A 1 77 ? -12.459 3.333 10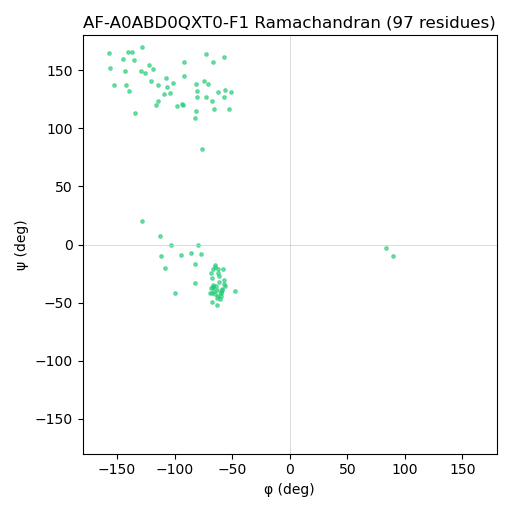.363 1.00 95.44 77 LYS A N 1
ATOM 620 C CA . LYS A 1 77 ? -12.400 2.128 11.193 1.00 95.44 77 LYS A CA 1
ATOM 621 C C . LYS A 1 77 ? -10.971 1.629 11.316 1.00 95.44 77 LYS A C 1
ATOM 623 O O . LYS A 1 77 ? -10.113 1.927 10.488 1.00 95.44 77 LYS A O 1
ATOM 628 N N . LYS A 1 78 ? -10.742 0.845 12.366 1.00 95.69 78 LYS A N 1
ATOM 629 C CA . LYS A 1 78 ? -9.453 0.231 12.661 1.00 95.69 78 LYS A CA 1
ATOM 630 C C . LYS A 1 78 ? -9.496 -1.263 12.364 1.00 95.69 78 LYS A C 1
ATOM 632 O O . LYS A 1 78 ? -10.453 -1.934 12.752 1.00 95.69 78 LYS A O 1
ATOM 637 N N . PHE A 1 79 ? -8.463 -1.770 11.707 1.00 96.62 79 PHE A N 1
ATOM 638 C CA . PHE A 1 79 ? -8.357 -3.164 11.277 1.00 96.62 79 PHE A CA 1
ATOM 639 C C . PHE A 1 79 ? -6.909 -3.653 11.366 1.00 96.62 79 PHE A C 1
ATOM 641 O O . PHE A 1 79 ? -6.000 -2.824 11.322 1.00 96.62 79 PHE A O 1
ATOM 648 N N . PRO A 1 80 ? -6.663 -4.975 11.419 1.00 96.62 80 PRO A N 1
ATOM 649 C CA . PRO A 1 80 ? -5.305 -5.501 11.398 1.00 96.62 80 PRO A CA 1
ATOM 650 C C . PRO A 1 80 ? -4.535 -5.048 10.148 1.00 96.62 80 PRO A C 1
ATOM 652 O O . PRO A 1 80 ? -4.985 -5.262 9.023 1.00 96.62 80 PRO A O 1
ATOM 655 N N . GLY A 1 81 ? -3.348 -4.463 10.318 1.00 96.81 81 GLY A N 1
ATOM 656 C CA . GLY A 1 81 ? -2.526 -3.950 9.211 1.00 96.81 81 GLY A CA 1
ATOM 657 C C . GLY A 1 81 ? -2.070 -5.036 8.225 1.00 96.81 81 GLY A C 1
ATOM 658 O O . GLY A 1 81 ? -1.743 -4.756 7.069 1.00 96.81 81 GLY A O 1
ATOM 659 N N . VAL A 1 82 ? -2.075 -6.300 8.659 1.00 96.81 82 VAL A N 1
ATOM 660 C CA . VAL A 1 82 ? -1.811 -7.480 7.816 1.00 96.81 82 VAL A CA 1
ATOM 661 C C . VAL A 1 82 ? -2.893 -7.722 6.761 1.00 96.81 82 VAL A C 1
ATOM 663 O O . VAL A 1 82 ? -2.619 -8.372 5.757 1.00 96.81 82 VAL A O 1
ATOM 666 N N . CYS A 1 83 ? -4.101 -7.184 6.954 1.00 97.00 83 CYS A N 1
ATOM 667 C CA . CYS A 1 83 ? -5.200 -7.310 6.002 1.00 97.00 83 CYS A CA 1
ATOM 668 C C . CYS A 1 83 ? -5.055 -6.382 4.795 1.00 97.00 83 CYS A C 1
ATOM 670 O O . CYS A 1 83 ? -5.845 -6.514 3.873 1.00 97.00 83 CYS A O 1
ATOM 672 N N . PHE A 1 84 ? -4.091 -5.459 4.770 1.00 97.69 84 PHE A N 1
ATOM 673 C CA . PHE A 1 84 ? -3.988 -4.461 3.705 1.00 97.69 84 PHE A CA 1
ATOM 674 C C . PHE A 1 84 ? -2.689 -4.560 2.928 1.00 97.69 84 PHE A C 1
ATOM 676 O O . PHE A 1 84 ? -1.639 -4.877 3.488 1.00 97.69 84 PHE A O 1
ATOM 683 N N . MET A 1 85 ? -2.741 -4.165 1.662 1.00 97.38 85 MET A N 1
ATOM 684 C CA . MET A 1 85 ? -1.578 -3.785 0.868 1.00 97.38 85 MET A CA 1
ATOM 685 C C . MET A 1 85 ? -1.727 -2.357 0.344 1.00 97.38 85 MET A C 1
ATOM 687 O O . MET A 1 85 ? -2.836 -1.863 0.175 1.00 97.38 85 MET A O 1
ATOM 691 N N . ILE A 1 86 ? -0.601 -1.693 0.080 1.00 97.44 86 ILE A N 1
ATOM 692 C CA . ILE A 1 86 ? -0.587 -0.455 -0.706 1.00 97.44 86 ILE A CA 1
ATOM 693 C C . ILE A 1 86 ? -0.339 -0.894 -2.154 1.00 97.44 86 ILE A C 1
ATOM 695 O O . ILE A 1 86 ? 0.670 -1.574 -2.391 1.00 97.44 86 ILE A O 1
ATOM 699 N N . PRO A 1 87 ? -1.251 -0.596 -3.095 1.00 97.44 87 PRO A N 1
ATOM 700 C CA . PRO A 1 87 ? -1.129 -1.072 -4.461 1.00 97.44 87 PRO A CA 1
ATOM 701 C C . PRO A 1 87 ? 0.081 -0.436 -5.169 1.00 97.44 87 PRO A C 1
ATOM 703 O O . PRO A 1 87 ? 0.554 0.628 -4.756 1.00 97.44 87 PRO A O 1
ATOM 706 N N . PRO A 1 88 ? 0.606 -1.080 -6.225 1.00 96.88 88 PRO A N 1
ATOM 707 C CA . PRO A 1 88 ? 1.610 -0.484 -7.101 1.00 96.88 88 PRO A CA 1
ATOM 708 C C . PRO A 1 88 ? 1.128 0.841 -7.726 1.00 96.88 88 PRO A C 1
ATOM 710 O O . PRO A 1 88 ? -0.081 1.071 -7.822 1.00 96.88 88 PRO A O 1
ATOM 713 N N . PRO A 1 89 ? 2.047 1.680 -8.232 1.00 96.12 89 PRO A N 1
ATOM 714 C CA . PRO A 1 89 ? 3.491 1.453 -8.301 1.00 96.12 89 PRO A CA 1
ATOM 715 C C . PRO A 1 89 ? 4.275 1.977 -7.090 1.00 96.12 89 PRO A C 1
ATOM 717 O O . PRO A 1 89 ? 3.863 2.922 -6.419 1.00 96.12 89 PRO A O 1
ATOM 720 N N . ASP A 1 90 ? 5.460 1.406 -6.864 1.00 95.94 90 ASP A N 1
ATOM 721 C CA . A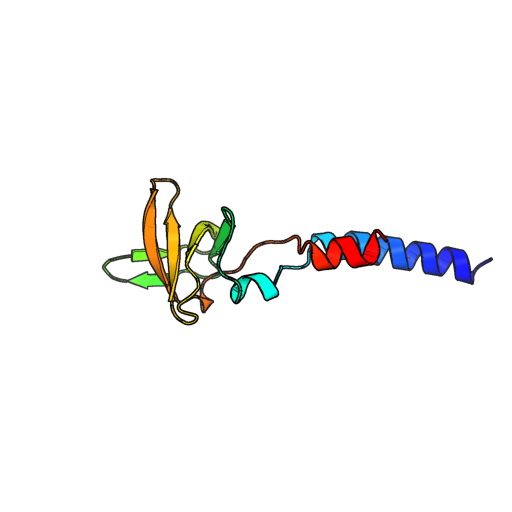SP A 1 90 ? 6.485 1.954 -5.977 1.00 95.94 90 ASP A CA 1
ATOM 722 C C . ASP A 1 90 ? 7.290 3.048 -6.702 1.00 95.94 90 ASP A C 1
ATOM 724 O O . ASP A 1 90 ? 8.016 2.736 -7.655 1.00 95.94 90 ASP A O 1
ATOM 728 N N . PRO A 1 91 ? 7.210 4.322 -6.262 1.00 93.31 91 PRO A N 1
ATOM 729 C CA . PRO A 1 91 ? 7.981 5.405 -6.863 1.00 93.31 91 PRO A CA 1
ATOM 730 C C . PRO A 1 91 ? 9.490 5.144 -6.855 1.00 93.31 91 PRO A C 1
ATOM 732 O O . PRO A 1 91 ? 10.169 5.490 -7.820 1.00 93.31 91 PRO A O 1
ATOM 735 N N . ASP A 1 92 ? 10.022 4.496 -5.813 1.00 94.00 92 ASP A N 1
ATOM 736 C CA . ASP A 1 92 ? 11.453 4.184 -5.729 1.00 94.00 92 ASP A CA 1
ATOM 737 C C . ASP A 1 92 ? 11.861 3.171 -6.808 1.00 94.00 92 ASP A C 1
ATOM 739 O O . ASP A 1 92 ? 12.949 3.272 -7.380 1.00 94.00 92 ASP A O 1
ATOM 743 N N . ALA A 1 93 ? 10.987 2.205 -7.112 1.00 95.81 93 ALA A N 1
ATOM 744 C CA . ALA A 1 93 ? 11.236 1.197 -8.136 1.00 95.81 93 ALA A CA 1
ATOM 745 C C . ALA A 1 93 ? 11.226 1.794 -9.548 1.00 95.81 93 ALA A C 1
ATOM 747 O O . ALA A 1 93 ? 12.086 1.442 -10.355 1.00 95.81 93 ALA A O 1
ATOM 748 N N . ILE A 1 94 ? 10.279 2.693 -9.837 1.00 96.44 94 ILE A N 1
ATOM 749 C CA . ILE A 1 94 ? 10.197 3.414 -11.118 1.00 96.44 94 ILE A CA 1
ATOM 750 C C . ILE A 1 94 ? 11.434 4.298 -11.299 1.00 96.44 94 ILE A C 1
ATOM 752 O O . ILE A 1 94 ? 12.167 4.150 -12.276 1.00 96.44 94 ILE A O 1
ATOM 756 N N . ASN A 1 95 ? 11.738 5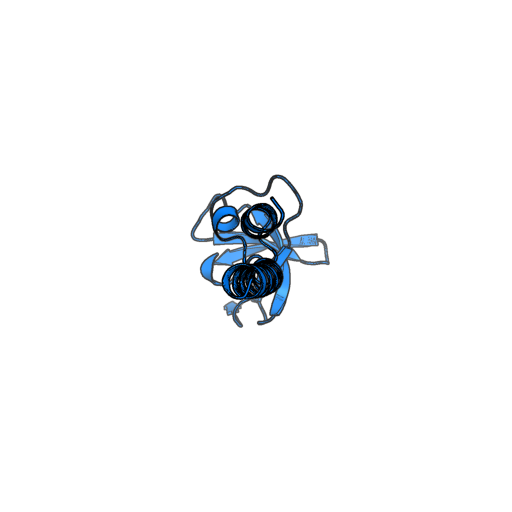.134 -10.303 1.00 96.00 95 ASN A N 1
ATOM 757 C CA . ASN A 1 95 ? 12.876 6.049 -10.362 1.00 96.00 95 ASN A CA 1
ATOM 758 C C . ASN A 1 95 ? 14.201 5.311 -10.600 1.00 96.00 95 ASN A C 1
ATOM 760 O O . ASN A 1 95 ? 15.101 5.847 -11.229 1.00 96.00 95 ASN A O 1
ATOM 764 N N . ARG A 1 96 ? 14.350 4.067 -10.130 1.00 95.31 96 ARG A N 1
ATOM 765 C CA . ARG A 1 96 ? 15.601 3.310 -10.284 1.00 95.31 96 ARG A CA 1
ATOM 766 C C . ARG A 1 96 ? 15.918 2.902 -11.729 1.00 95.31 96 ARG A C 1
ATOM 768 O O . ARG A 1 96 ? 17.091 2.655 -12.008 1.00 95.31 96 ARG A O 1
ATOM 775 N N . VAL A 1 97 ? 14.907 2.790 -12.593 1.00 93.50 97 VAL A N 1
ATOM 776 C CA . VAL A 1 97 ? 15.014 2.278 -13.979 1.00 93.50 97 VAL A CA 1
ATOM 777 C C . VAL A 1 97 ? 14.769 3.346 -15.053 1.00 93.50 97 VAL A C 1
ATOM 779 O O . VAL A 1 97 ? 15.024 3.098 -16.235 1.00 93.50 97 VAL A O 1
ATOM 782 N N . ASP A 1 98 ? 14.294 4.522 -14.641 1.00 83.75 98 ASP A N 1
ATOM 783 C CA . ASP A 1 98 ? 14.112 5.696 -15.502 1.00 83.75 98 ASP A CA 1
ATOM 784 C C . ASP A 1 98 ? 15.307 6.669 -15.472 1.00 83.75 98 ASP A C 1
ATOM 786 O O . ASP A 1 98 ? 15.349 7.589 -16.287 1.00 83.75 98 ASP A O 1
ATOM 790 N N . LEU A 1 99 ? 16.271 6.455 -14.563 1.00 59.03 99 LEU A N 1
ATOM 791 C CA . LEU A 1 99 ? 17.556 7.173 -14.507 1.00 59.03 99 LEU A CA 1
ATOM 792 C C . LEU A 1 99 ? 18.456 6.892 -15.717 1.00 59.03 99 LEU A C 1
ATOM 794 O O . LEU A 1 99 ? 18.509 5.722 -16.165 1.00 59.03 99 LEU A O 1
#

Foldseek 3Di:
DVVVVVVVVVLVVLLVVLQFDFAPVVLQPFDPDWFKKFFCDWDDDPVDTDHGGDIWTWHGCPPSQKTWTADPVRDIDIDGSVRITRGDRHPVSNVVSVD